Protein AF-A0A523MJM1-F1 (afdb_monomer_lite)

Foldseek 3Di:
DDDDDDDDPPPPPPPPDDPPVVVVVLLVVLVVCVVPDDDAQADPDLVPTPDDQWDWDDSDLFKIWIWGHCSQPVVGDIWIWGHDPQAIEIEADDDDLDCVSRVPVVVNVVSNVVSCVVVVDDDHYYDYDYDDPDDRDDD

Secondary structure (DSSP, 8-state):
-----------------SSHHHHHHHHHHHHHHHHH-------SSGGG--S-SEEEEE-SSSEEEEEE-TTT-TT--EEEEEE-SSEEEEE---S---TTTS-HHHHHHHHHHHHHHHH----PEEEEE--SS------

Structure (mmCIF, N/CA/C/O backbone):
data_AF-A0A523MJM1-F1
#
_entry.id   AF-A0A523MJM1-F1
#
loop_
_atom_site.group_PDB
_atom_site.id
_atom_site.type_symbol
_atom_site.label_atom_id
_atom_site.label_alt_id
_atom_site.label_comp_id
_atom_site.label_asym_id
_atom_site.label_entity_id
_atom_site.label_seq_id
_atom_site.pdbx_PDB_ins_code
_atom_site.Cartn_x
_atom_site.Cartn_y
_atom_site.Cartn_z
_atom_site.occupancy
_atom_site.B_iso_or_equiv
_atom_site.auth_seq_id
_atom_site.auth_comp_id
_atom_site.auth_asym_id
_atom_site.auth_atom_id
_atom_site.pdbx_PDB_model_num
ATOM 1 N N . MET A 1 1 ? -13.382 -10.315 82.215 1.00 45.91 1 MET A N 1
ATOM 2 C CA . MET A 1 1 ? -13.063 -11.009 80.950 1.00 45.91 1 MET A CA 1
ATOM 3 C C . MET A 1 1 ? -13.483 -10.103 79.805 1.00 45.91 1 MET A C 1
ATOM 5 O O . MET A 1 1 ? -14.656 -10.067 79.466 1.00 45.91 1 MET A O 1
ATOM 9 N N . ALA A 1 2 ? -12.557 -9.279 79.316 1.00 41.81 2 ALA A N 1
ATOM 10 C CA . ALA A 1 2 ? -12.794 -8.354 78.213 1.00 41.81 2 ALA A CA 1
ATOM 11 C C . ALA A 1 2 ? -12.455 -9.065 76.895 1.00 41.81 2 ALA A C 1
ATOM 13 O O . ALA A 1 2 ? -11.318 -9.493 76.712 1.00 41.81 2 ALA A O 1
ATOM 14 N N . GLY A 1 3 ? -13.445 -9.236 76.019 1.00 41.81 3 GLY A N 1
ATOM 15 C CA . GLY A 1 3 ? -13.263 -9.761 74.667 1.00 41.81 3 GLY A CA 1
ATOM 16 C C . GLY A 1 3 ? -13.288 -8.613 73.666 1.00 41.81 3 GLY A C 1
ATOM 17 O O . GLY A 1 3 ? -14.351 -8.068 73.386 1.00 41.81 3 GLY A O 1
ATOM 18 N N . LEU A 1 4 ? -12.115 -8.233 73.165 1.00 42.66 4 LEU A N 1
ATOM 19 C CA . LEU A 1 4 ? -11.927 -7.224 72.125 1.00 42.66 4 LEU A CA 1
ATOM 20 C C . LEU A 1 4 ? -11.880 -7.946 70.766 1.00 42.66 4 LEU A C 1
ATOM 22 O O . LEU A 1 4 ? -10.885 -8.598 70.457 1.00 42.66 4 LEU A O 1
ATOM 26 N N . LEU A 1 5 ? -12.954 -7.875 69.972 1.00 46.97 5 LEU A N 1
ATOM 27 C CA . LEU A 1 5 ? -12.945 -8.342 68.580 1.00 46.97 5 LEU A CA 1
ATOM 28 C C . LEU A 1 5 ? -12.352 -7.240 67.688 1.00 46.97 5 LEU A C 1
ATOM 30 O O . LEU A 1 5 ? -12.983 -6.209 67.467 1.00 46.97 5 LEU A O 1
ATOM 34 N N . LEU A 1 6 ? -11.147 -7.466 67.166 1.00 45.66 6 LEU A N 1
ATOM 35 C CA . LEU A 1 6 ? -10.546 -6.647 66.113 1.00 45.66 6 LEU A CA 1
ATOM 36 C C . LEU A 1 6 ? -10.963 -7.216 64.751 1.00 45.66 6 LEU A C 1
ATOM 38 O O . LEU A 1 6 ? -10.492 -8.277 64.349 1.00 45.66 6 LEU A O 1
ATOM 42 N N . ILE A 1 7 ? -11.847 -6.516 64.038 1.00 55.41 7 ILE A N 1
ATOM 43 C CA . ILE A 1 7 ? -12.164 -6.816 62.636 1.00 55.41 7 ILE A CA 1
ATOM 44 C C . ILE A 1 7 ? -11.150 -6.051 61.781 1.00 55.41 7 ILE A C 1
ATOM 46 O O . ILE A 1 7 ? -11.246 -4.835 61.627 1.00 55.41 7 ILE A O 1
ATOM 50 N N . SER A 1 8 ? -10.146 -6.747 61.248 1.00 50.03 8 SER A N 1
ATOM 51 C CA . SER A 1 8 ? -9.196 -6.173 60.295 1.00 50.03 8 SER A CA 1
ATOM 52 C C . SER A 1 8 ? -9.834 -6.103 58.906 1.00 50.03 8 SER A C 1
ATOM 54 O O . SER A 1 8 ? -9.780 -7.061 58.134 1.00 50.03 8 SER A O 1
ATOM 56 N N . THR A 1 9 ? -10.440 -4.970 58.563 1.00 59.31 9 THR A N 1
ATOM 57 C CA . THR A 1 9 ? -10.771 -4.647 57.171 1.00 59.31 9 THR A CA 1
ATOM 58 C C . THR A 1 9 ? -9.495 -4.243 56.439 1.00 59.31 9 THR A C 1
ATOM 60 O O . THR A 1 9 ? -9.094 -3.080 56.454 1.00 59.31 9 THR A O 1
ATOM 63 N N . SER A 1 10 ? -8.837 -5.209 55.801 1.00 55.97 10 SER A N 1
ATOM 64 C CA . SER A 1 10 ? -7.801 -4.931 54.808 1.00 55.97 10 SER A CA 1
ATOM 65 C C . SER A 1 10 ? -8.472 -4.389 53.549 1.00 55.97 10 SER A C 1
ATOM 67 O O . SER A 1 10 ? -9.030 -5.137 52.750 1.00 55.97 10 SER A O 1
ATOM 69 N N . CYS A 1 11 ? -8.445 -3.067 53.389 1.00 53.47 11 CYS A N 1
ATOM 70 C CA . CYS A 1 11 ? -8.796 -2.417 52.136 1.00 53.47 11 CYS A CA 1
ATOM 71 C C . CYS A 1 11 ? -7.672 -2.708 51.131 1.00 53.47 11 CYS A C 1
ATOM 73 O O . CYS A 1 11 ? -6.588 -2.131 51.214 1.00 53.47 11 CYS A O 1
ATOM 75 N N . ILE A 1 12 ? -7.898 -3.655 50.219 1.00 63.88 12 ILE A N 1
ATOM 76 C CA . ILE A 1 12 ? -7.013 -3.880 49.075 1.00 63.88 12 ILE A CA 1
ATOM 77 C C . ILE A 1 12 ? -7.331 -2.778 48.063 1.00 63.88 12 ILE A C 1
ATOM 79 O O . ILE A 1 12 ? -8.235 -2.910 47.242 1.00 63.88 12 ILE A O 1
ATOM 83 N N . CYS A 1 13 ? -6.598 -1.669 48.131 1.00 50.44 13 CYS A N 1
ATOM 84 C CA . CYS A 1 13 ? -6.487 -0.771 46.989 1.00 50.44 13 CYS A CA 1
ATOM 85 C C . CYS A 1 13 ? -5.655 -1.501 45.932 1.00 50.44 13 CYS A C 1
ATOM 87 O O . CYS A 1 13 ? -4.434 -1.586 46.054 1.00 50.44 13 CYS A O 1
ATOM 89 N N . ALA A 1 14 ? -6.305 -2.055 44.908 1.00 56.47 14 ALA A N 1
ATOM 90 C CA . ALA A 1 14 ? -5.606 -2.418 43.685 1.00 56.47 14 ALA A CA 1
ATOM 91 C C . ALA A 1 14 ? -4.956 -1.137 43.144 1.00 56.47 14 ALA A C 1
ATOM 93 O O . ALA A 1 14 ? -5.649 -0.186 42.781 1.00 56.47 14 ALA A O 1
ATOM 94 N N . ALA A 1 15 ? -3.626 -1.076 43.178 1.00 50.66 15 ALA A N 1
ATOM 95 C CA . ALA A 1 15 ? -2.885 0.033 42.614 1.00 50.66 15 ALA A CA 1
ATOM 96 C C . ALA A 1 15 ? -3.169 0.074 41.107 1.00 50.66 15 ALA A C 1
ATOM 98 O O . ALA A 1 15 ? -2.767 -0.820 40.368 1.00 50.66 15 ALA A O 1
ATOM 99 N N . ALA A 1 16 ? -3.885 1.103 40.658 1.00 54.28 16 ALA A N 1
ATOM 100 C CA . ALA A 1 16 ? -3.997 1.453 39.250 1.00 54.28 16 ALA A CA 1
ATOM 101 C C . ALA A 1 16 ? -2.674 2.093 38.796 1.00 54.28 16 ALA A C 1
ATOM 103 O O . ALA A 1 16 ? -2.575 3.297 38.590 1.00 54.28 16 ALA A O 1
ATOM 104 N N . VAL A 1 17 ? -1.633 1.279 38.704 1.00 51.81 17 VAL A N 1
ATOM 105 C CA . VAL A 1 17 ? -0.400 1.563 37.970 1.00 51.81 17 VAL A CA 1
ATOM 106 C C . VAL A 1 17 ? -0.283 0.451 36.923 1.00 51.81 17 VAL A C 1
ATOM 108 O O . VAL A 1 17 ? -0.693 -0.664 37.211 1.00 51.81 17 VAL A O 1
ATOM 111 N N . ASP A 1 18 ? 0.175 0.768 35.704 1.00 51.47 18 ASP A N 1
ATOM 112 C CA . ASP A 1 18 ? 0.584 -0.177 34.627 1.00 51.47 18 ASP A CA 1
ATOM 113 C C . ASP A 1 18 ? -0.181 -0.154 33.282 1.00 51.47 18 ASP A C 1
ATOM 115 O O . ASP A 1 18 ? 0.047 -1.015 32.431 1.00 51.47 18 ASP A O 1
ATOM 119 N N . ALA A 1 19 ? -0.994 0.862 32.973 1.00 54.38 19 ALA A N 1
ATOM 120 C CA . ALA A 1 19 ? -1.463 1.062 31.585 1.00 54.38 19 ALA A CA 1
ATOM 121 C C . ALA A 1 19 ? -0.538 1.989 30.762 1.00 54.38 19 ALA A C 1
ATOM 123 O O . ALA A 1 19 ? -0.238 1.721 29.595 1.00 54.38 19 ALA A O 1
ATOM 124 N N . GLU A 1 20 ? -0.040 3.066 31.373 1.00 53.75 20 GLU A N 1
ATOM 125 C CA . GLU A 1 20 ? 0.647 4.163 30.673 1.00 53.75 20 GLU A CA 1
ATOM 126 C C . GLU A 1 20 ? 2.122 3.853 30.341 1.00 53.75 20 GLU A C 1
ATOM 128 O O . GLU A 1 20 ? 2.616 4.172 29.253 1.00 53.75 20 GLU A O 1
ATOM 133 N N . ILE A 1 21 ? 2.806 3.112 31.222 1.00 56.44 21 ILE A N 1
ATOM 134 C CA . ILE A 1 21 ? 4.186 2.637 31.006 1.00 56.44 21 ILE A CA 1
ATOM 135 C C . ILE A 1 21 ? 4.237 1.659 29.814 1.00 56.44 21 ILE A C 1
ATOM 137 O O . ILE A 1 21 ? 5.158 1.705 28.997 1.00 56.44 21 ILE A O 1
ATOM 141 N N . SER A 1 22 ? 3.190 0.844 29.642 1.00 68.81 22 SER A N 1
ATOM 142 C CA . SER A 1 22 ? 3.079 -0.183 28.597 1.00 68.81 22 SER A CA 1
ATOM 143 C C . SER A 1 22 ? 2.899 0.394 27.182 1.00 68.81 22 SER A C 1
ATOM 145 O O . SER A 1 22 ? 3.448 -0.127 26.208 1.00 68.81 22 SER A O 1
ATOM 147 N N . ALA A 1 23 ? 2.141 1.487 27.039 1.00 72.88 23 ALA A N 1
ATOM 148 C CA . ALA A 1 23 ? 1.929 2.145 25.745 1.00 72.88 23 ALA A CA 1
ATOM 149 C C . ALA A 1 23 ? 3.184 2.886 25.254 1.00 72.88 23 ALA A C 1
ATOM 151 O O . ALA A 1 23 ? 3.499 2.867 24.059 1.00 72.88 23 ALA A O 1
ATOM 152 N N . THR A 1 24 ? 3.925 3.489 26.185 1.00 76.94 24 THR A N 1
ATOM 153 C CA . THR A 1 24 ? 5.164 4.212 25.885 1.00 76.94 24 THR A CA 1
ATOM 154 C C . THR A 1 24 ? 6.278 3.255 25.462 1.00 76.94 24 THR A C 1
ATOM 156 O O . THR A 1 24 ? 6.979 3.522 24.487 1.00 76.94 24 THR A O 1
ATOM 159 N N . ASP A 1 25 ? 6.418 2.111 26.135 1.00 81.00 25 ASP A N 1
ATOM 160 C CA . ASP A 1 25 ? 7.450 1.124 25.802 1.00 81.00 25 ASP A CA 1
ATOM 161 C C . ASP A 1 25 ? 7.195 0.438 24.450 1.00 81.00 25 ASP A C 1
ATOM 163 O O . ASP A 1 25 ? 8.093 0.350 23.610 1.00 81.00 25 ASP A O 1
ATOM 167 N N . ARG A 1 26 ? 5.931 0.088 24.153 1.00 80.94 26 ARG A N 1
ATOM 168 C CA . ARG A 1 26 ? 5.535 -0.382 22.812 1.00 80.94 26 ARG A CA 1
ATOM 169 C C . ARG A 1 26 ? 5.849 0.644 21.729 1.00 80.94 26 ARG A C 1
ATOM 171 O O . ARG A 1 26 ? 6.404 0.283 20.696 1.00 80.94 26 ARG A O 1
ATOM 178 N N . SER A 1 27 ? 5.529 1.915 21.965 1.00 82.94 27 SER A N 1
ATOM 179 C CA . SER A 1 27 ? 5.821 2.990 21.009 1.00 82.94 27 SER A CA 1
ATOM 180 C C . SER A 1 27 ? 7.323 3.136 20.751 1.00 82.94 27 SER A C 1
ATOM 182 O O . SER A 1 27 ? 7.728 3.281 19.599 1.00 82.94 27 SER A O 1
ATOM 184 N N . ARG A 1 28 ? 8.171 3.022 21.786 1.00 86.25 28 ARG A N 1
ATOM 185 C CA . ARG A 1 28 ? 9.635 3.009 21.611 1.00 86.25 28 ARG A CA 1
ATOM 186 C C . ARG A 1 28 ? 10.114 1.793 20.825 1.00 86.25 28 ARG A C 1
ATOM 188 O O . ARG A 1 28 ? 10.973 1.943 19.960 1.00 86.25 28 ARG A O 1
ATOM 195 N N . ALA A 1 29 ? 9.555 0.613 21.084 1.00 87.31 29 ALA A N 1
ATOM 196 C CA . ALA A 1 29 ? 9.891 -0.598 20.341 1.00 87.31 29 ALA A CA 1
ATOM 197 C C . ALA A 1 29 ? 9.512 -0.479 18.853 1.00 87.31 29 ALA A C 1
ATOM 199 O O . ALA A 1 29 ? 10.332 -0.781 17.986 1.00 87.31 29 ALA A O 1
ATOM 200 N N . PHE A 1 30 ? 8.314 0.027 18.536 1.00 90.69 30 PHE A N 1
ATOM 201 C CA . PHE A 1 30 ? 7.897 0.280 17.151 1.00 90.69 30 PHE A CA 1
ATOM 202 C C . PHE A 1 30 ? 8.777 1.326 16.460 1.00 90.69 30 PHE A C 1
ATOM 204 O O . PHE A 1 30 ? 9.222 1.098 15.335 1.00 90.69 30 PHE A O 1
ATOM 211 N N . ALA A 1 31 ? 9.099 2.428 17.143 1.00 90.25 31 ALA A N 1
ATOM 212 C CA . ALA A 1 31 ? 10.015 3.437 16.620 1.00 90.25 31 ALA A CA 1
ATOM 213 C C . ALA A 1 31 ? 11.408 2.847 16.341 1.00 90.25 31 ALA A C 1
ATOM 215 O O . ALA A 1 31 ? 11.959 3.059 15.264 1.00 90.25 31 ALA A O 1
ATOM 216 N N . SER A 1 32 ? 11.952 2.048 17.263 1.00 92.19 32 SER A N 1
ATOM 217 C CA . SER A 1 32 ? 13.235 1.356 17.081 1.00 92.19 32 SER A CA 1
ATOM 218 C C . SER A 1 32 ? 13.228 0.445 15.848 1.00 92.19 32 SER A C 1
ATOM 220 O O . SER A 1 32 ? 14.133 0.525 15.016 1.00 92.19 32 SER A O 1
ATOM 222 N N . ASN A 1 33 ? 12.168 -0.350 15.665 1.00 94.06 33 ASN A N 1
ATOM 223 C CA . ASN A 1 33 ? 12.010 -1.202 14.482 1.00 94.06 33 ASN A CA 1
ATOM 224 C C . ASN A 1 33 ? 11.978 -0.388 13.182 1.00 94.06 33 ASN A C 1
ATOM 226 O O . ASN A 1 33 ? 12.584 -0.792 12.189 1.00 94.06 33 ASN A O 1
ATOM 230 N N . LEU A 1 34 ? 11.304 0.766 13.183 1.00 94.31 34 LEU A N 1
ATOM 231 C CA . LEU A 1 34 ? 11.284 1.663 12.030 1.00 94.31 34 LEU A CA 1
ATOM 232 C C . LEU A 1 34 ? 12.679 2.231 11.727 1.00 94.31 34 LEU A C 1
ATOM 234 O O . LEU A 1 34 ? 13.087 2.231 10.569 1.00 94.31 34 LEU A O 1
ATOM 238 N N . TYR A 1 35 ? 13.438 2.655 12.742 1.00 93.94 35 TYR A N 1
ATOM 239 C CA . TYR A 1 35 ? 14.809 3.156 12.557 1.00 93.94 35 TYR A CA 1
ATOM 240 C C . TYR A 1 35 ? 15.772 2.093 12.022 1.00 93.94 35 TYR A C 1
ATOM 242 O O . TYR A 1 35 ? 16.694 2.411 11.274 1.00 93.94 35 TYR A O 1
ATOM 250 N N . GLN A 1 36 ? 15.568 0.829 12.389 1.00 95.12 36 GLN A N 1
ATOM 251 C CA . GLN A 1 36 ? 16.391 -0.288 11.923 1.00 95.12 36 GLN A CA 1
ATOM 252 C C . GLN A 1 36 ? 15.964 -0.821 10.548 1.00 95.12 36 GLN A C 1
ATOM 254 O O . GLN A 1 36 ? 16.700 -1.602 9.933 1.00 95.12 36 GLN A O 1
ATOM 259 N N . LYS A 1 37 ? 14.791 -0.418 10.042 1.00 95.69 37 LYS A N 1
ATOM 260 C CA . LYS A 1 37 ? 14.270 -0.895 8.762 1.00 95.69 37 LYS A CA 1
ATOM 261 C C . LYS A 1 37 ? 15.173 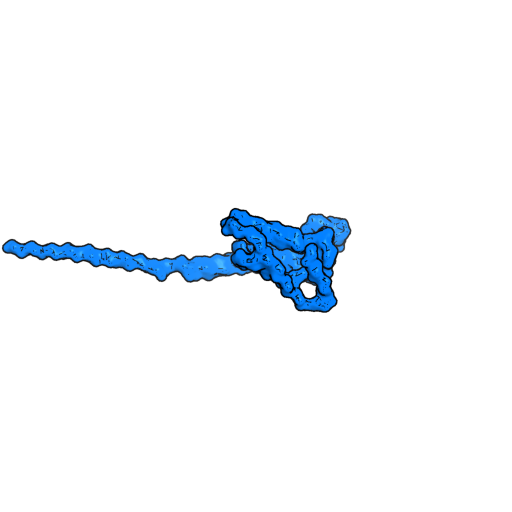-0.444 7.613 1.00 95.69 37 LYS A C 1
ATOM 263 O O . LYS A 1 37 ? 15.246 0.731 7.265 1.00 95.69 37 LYS A O 1
ATOM 268 N N . LYS A 1 38 ? 15.800 -1.419 6.954 1.00 95.56 38 LYS A N 1
ATOM 269 C CA . LYS A 1 38 ? 16.477 -1.222 5.667 1.00 95.56 38 LYS A CA 1
ATOM 270 C C . LYS A 1 38 ? 15.450 -1.309 4.546 1.00 95.56 38 LYS A C 1
ATOM 272 O O . LYS A 1 38 ? 14.842 -2.363 4.365 1.00 95.56 38 LYS A O 1
ATOM 277 N N . TRP A 1 39 ? 15.231 -0.206 3.843 1.00 94.88 39 TRP A N 1
ATOM 278 C CA . TRP A 1 39 ? 14.310 -0.136 2.709 1.00 94.88 39 TRP A CA 1
ATOM 279 C C . TRP A 1 39 ? 14.964 -0.675 1.437 1.00 94.88 39 TRP A C 1
ATOM 281 O O . TRP A 1 39 ? 16.177 -0.567 1.257 1.00 94.88 39 TRP A O 1
ATOM 291 N N . ILE A 1 40 ? 14.162 -1.223 0.530 1.00 93.12 40 ILE A N 1
ATOM 292 C CA . ILE A 1 40 ? 14.629 -1.729 -0.761 1.00 93.12 40 ILE A CA 1
ATOM 293 C C . ILE A 1 40 ? 15.116 -0.557 -1.616 1.00 93.12 40 ILE A C 1
ATOM 295 O O . ILE A 1 40 ? 14.349 0.313 -2.029 1.00 93.12 40 ILE A O 1
ATOM 299 N N . HIS A 1 41 ? 16.410 -0.509 -1.914 1.00 88.81 41 HIS A N 1
ATOM 300 C CA . HIS A 1 41 ? 17.002 0.582 -2.696 1.00 88.81 41 HIS A CA 1
ATOM 301 C C . HIS A 1 41 ? 16.888 0.390 -4.220 1.00 88.81 41 HIS A C 1
ATOM 303 O O . HIS A 1 41 ? 17.435 1.195 -4.973 1.00 88.81 41 HIS A O 1
ATOM 309 N N . GLY A 1 42 ? 16.134 -0.618 -4.667 1.00 88.81 42 GLY A N 1
ATOM 310 C CA . GLY A 1 42 ? 16.034 -1.023 -6.067 1.00 88.81 42 GLY A CA 1
ATOM 311 C C . GLY A 1 42 ? 17.268 -1.805 -6.517 1.00 88.81 42 GLY A C 1
ATOM 312 O O . GLY A 1 42 ? 18.035 -2.319 -5.702 1.00 88.81 42 GLY A O 1
ATOM 313 N N . SER A 1 43 ? 17.473 -1.890 -7.827 1.00 91.44 43 SER A N 1
ATOM 314 C CA . SER A 1 43 ? 18.617 -2.578 -8.433 1.00 91.44 43 SER A CA 1
ATOM 315 C C . SER A 1 43 ? 19.378 -1.667 -9.385 1.00 91.44 43 SER A C 1
ATOM 317 O O . SER A 1 43 ? 18.836 -0.685 -9.883 1.00 91.44 43 SER A O 1
ATOM 319 N N . ALA A 1 44 ? 20.641 -2.013 -9.649 1.00 91.62 44 ALA A N 1
ATOM 320 C CA . ALA A 1 44 ? 21.455 -1.314 -10.640 1.00 91.62 44 ALA A CA 1
ATOM 321 C C . ALA A 1 44 ? 20.847 -1.418 -12.050 1.00 91.62 44 ALA A C 1
ATOM 323 O O . ALA A 1 44 ? 20.828 -0.433 -12.782 1.00 91.62 44 ALA A O 1
ATOM 324 N N . ASP A 1 45 ? 20.307 -2.591 -12.396 1.00 93.38 45 ASP A N 1
ATOM 325 C CA . ASP A 1 45 ? 19.477 -2.781 -13.583 1.00 93.38 45 ASP A CA 1
ATOM 326 C C . ASP A 1 45 ? 18.032 -3.067 -13.166 1.00 93.38 45 ASP A C 1
ATOM 328 O O . ASP A 1 45 ? 17.704 -4.143 -12.661 1.00 93.38 45 ASP A O 1
ATOM 332 N N . CYS A 1 46 ? 17.158 -2.089 -13.386 1.00 92.69 46 CYS A N 1
ATOM 333 C CA . CYS A 1 46 ? 15.749 -2.206 -13.042 1.00 92.69 46 CYS A CA 1
ATOM 334 C C . CYS A 1 46 ? 14.969 -3.181 -13.926 1.00 92.69 46 CYS A C 1
ATOM 336 O O . CYS A 1 46 ? 13.914 -3.645 -13.506 1.00 92.69 46 CYS A O 1
ATOM 338 N N . LYS A 1 47 ? 15.484 -3.556 -15.103 1.00 91.81 47 LYS A N 1
ATOM 339 C CA . LYS A 1 47 ? 14.855 -4.590 -15.942 1.00 91.81 47 LYS A CA 1
ATOM 340 C C . LYS A 1 47 ? 14.993 -5.985 -15.340 1.00 91.81 47 LYS A C 1
ATOM 342 O O . LYS A 1 47 ? 14.208 -6.867 -15.665 1.00 91.81 47 LYS A O 1
ATOM 347 N N . LEU A 1 48 ? 15.995 -6.172 -14.483 1.00 93.25 48 LEU A N 1
ATOM 348 C CA . LEU A 1 48 ? 16.277 -7.426 -13.788 1.00 93.25 48 LEU A CA 1
ATOM 349 C C . LEU A 1 48 ? 15.802 -7.399 -12.327 1.00 93.25 48 LEU A C 1
ATOM 351 O O . LEU A 1 48 ? 16.035 -8.356 -11.590 1.00 93.25 48 LEU A O 1
ATOM 355 N N . ASN A 1 49 ? 15.157 -6.312 -11.888 1.00 93.19 49 ASN A N 1
ATOM 356 C CA . ASN A 1 49 ? 14.667 -6.192 -10.523 1.00 93.19 49 ASN A CA 1
ATOM 357 C C . ASN A 1 49 ? 13.453 -7.109 -10.308 1.00 93.19 49 ASN A C 1
ATOM 359 O O . ASN A 1 49 ? 12.453 -7.004 -11.012 1.00 93.19 49 ASN A O 1
ATOM 363 N N . ALA A 1 50 ? 13.551 -7.987 -9.311 1.00 92.62 50 ALA A N 1
ATOM 364 C CA . ALA A 1 50 ? 12.474 -8.888 -8.898 1.00 92.62 50 ALA A CA 1
ATOM 365 C C . ALA A 1 50 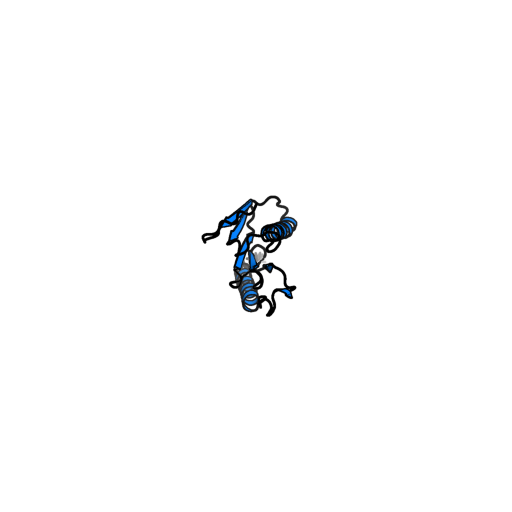? 11.835 -8.472 -7.559 1.00 92.62 50 ALA A C 1
ATOM 367 O O . ALA A 1 50 ? 11.026 -9.215 -7.002 1.00 92.62 50 ALA A O 1
ATOM 368 N N . ASP A 1 51 ? 12.211 -7.305 -7.025 1.00 95.00 51 ASP A N 1
ATOM 369 C CA . ASP A 1 51 ? 11.635 -6.786 -5.789 1.00 95.00 51 ASP A CA 1
ATOM 370 C C . ASP A 1 51 ? 10.169 -6.382 -6.009 1.00 95.00 51 ASP A C 1
ATOM 372 O O . ASP A 1 51 ? 9.781 -5.976 -7.110 1.00 95.00 51 ASP A O 1
ATOM 376 N N . PRO A 1 52 ? 9.326 -6.440 -4.966 1.00 95.88 52 PRO A N 1
ATOM 377 C CA . PRO A 1 52 ? 7.936 -6.030 -5.090 1.00 95.88 52 PRO A CA 1
ATOM 378 C C . PRO A 1 52 ? 7.819 -4.555 -5.490 1.00 95.88 52 PRO A C 1
ATOM 380 O O . PRO A 1 52 ? 8.613 -3.714 -5.075 1.00 95.88 52 PRO A O 1
ATOM 383 N N . ALA A 1 53 ? 6.769 -4.225 -6.243 1.00 95.44 53 ALA A N 1
ATOM 384 C CA . ALA A 1 53 ? 6.426 -2.847 -6.604 1.00 95.44 53 ALA A CA 1
ATOM 385 C C . ALA A 1 53 ? 6.172 -1.944 -5.381 1.00 95.44 53 ALA A C 1
ATOM 387 O O . ALA A 1 53 ? 6.455 -0.744 -5.408 1.00 95.44 53 ALA A O 1
ATOM 388 N N . ILE A 1 54 ? 5.623 -2.535 -4.314 1.00 97.50 54 ILE A N 1
ATOM 389 C CA . ILE A 1 54 ? 5.290 -1.875 -3.053 1.00 97.50 54 ILE A CA 1
ATOM 390 C C . ILE A 1 54 ? 5.937 -2.663 -1.921 1.00 97.50 54 ILE A C 1
ATOM 392 O O . ILE A 1 54 ? 5.587 -3.818 -1.676 1.00 97.50 54 ILE A O 1
ATOM 396 N N . GLU A 1 55 ? 6.843 -2.022 -1.198 1.00 97.25 55 GLU A N 1
ATOM 397 C CA . GLU A 1 55 ? 7.358 -2.539 0.060 1.00 97.25 55 GLU A CA 1
ATOM 398 C C . GLU A 1 55 ? 6.409 -2.133 1.194 1.00 97.25 55 GLU A C 1
ATOM 400 O O . GLU A 1 55 ? 6.150 -0.947 1.397 1.00 97.25 55 GLU A O 1
ATOM 405 N N . VAL A 1 56 ? 5.872 -3.116 1.921 1.00 97.62 56 VAL A N 1
ATOM 406 C CA . VAL A 1 56 ? 4.919 -2.895 3.018 1.00 97.62 56 VAL A CA 1
ATOM 407 C C . VAL A 1 56 ? 5.632 -3.029 4.358 1.00 97.62 56 VAL A C 1
ATOM 409 O O . VAL A 1 56 ? 6.174 -4.087 4.675 1.00 97.62 56 VAL A O 1
ATOM 412 N N . PHE A 1 57 ? 5.574 -1.987 5.181 1.00 97.31 57 PHE A N 1
ATOM 413 C CA . PHE A 1 57 ? 6.012 -2.016 6.570 1.00 97.31 57 PHE A CA 1
ATOM 414 C C . PHE A 1 57 ? 4.832 -1.733 7.500 1.00 97.31 57 PHE A C 1
ATOM 416 O O . PHE A 1 57 ? 4.194 -0.683 7.431 1.00 97.31 57 PHE A O 1
ATOM 423 N N . ARG A 1 58 ? 4.538 -2.672 8.396 1.00 95.62 58 ARG A N 1
ATOM 424 C CA . ARG A 1 58 ? 3.519 -2.499 9.433 1.00 95.62 58 ARG A CA 1
ATOM 425 C C . ARG A 1 58 ? 4.153 -1.810 10.642 1.00 95.62 58 ARG A C 1
ATOM 427 O O . ARG A 1 58 ? 4.973 -2.420 11.320 1.00 95.62 58 ARG A O 1
ATOM 434 N N . TYR A 1 59 ? 3.771 -0.559 10.901 1.00 95.25 59 TYR A N 1
ATOM 435 C CA . TYR A 1 59 ? 4.277 0.203 12.046 1.00 95.25 59 TYR A CA 1
ATOM 436 C C . TYR A 1 59 ? 3.601 -0.241 13.346 1.00 95.25 59 TYR A C 1
ATOM 438 O O . TYR A 1 59 ? 4.285 -0.526 14.321 1.00 95.25 59 TYR A O 1
ATOM 446 N N . ASP A 1 60 ? 2.271 -0.368 13.344 1.00 91.62 60 ASP A N 1
ATOM 447 C CA . ASP A 1 60 ? 1.497 -0.873 14.483 1.00 91.62 60 ASP A CA 1
ATOM 448 C C . ASP A 1 60 ? 0.291 -1.724 14.018 1.00 91.62 60 ASP A C 1
ATOM 450 O O . ASP A 1 60 ? 0.308 -2.324 12.945 1.00 91.62 60 ASP A O 1
ATOM 454 N N . ARG A 1 61 ? -0.755 -1.882 14.839 1.00 90.94 61 ARG A N 1
ATOM 455 C CA . ARG A 1 61 ? -1.951 -2.671 14.485 1.00 90.94 61 ARG A CA 1
ATOM 456 C C . ARG A 1 61 ? -2.836 -2.011 13.415 1.00 90.94 61 ARG A C 1
ATOM 458 O O . ARG A 1 61 ? -3.573 -2.719 12.741 1.00 90.94 61 ARG A O 1
ATOM 465 N N . SER A 1 62 ? -2.789 -0.697 13.266 1.00 93.31 62 SER A N 1
ATOM 466 C CA . SER A 1 62 ? -3.632 0.113 12.377 1.00 93.31 62 SER A CA 1
ATOM 467 C C . SER A 1 62 ? -2.843 1.015 11.427 1.00 93.31 62 SER A C 1
ATOM 469 O O . SER A 1 62 ? -3.442 1.578 10.518 1.00 93.31 62 SER A O 1
ATOM 471 N N . SER A 1 63 ? -1.532 1.146 11.597 1.00 95.44 63 SER A N 1
ATOM 472 C CA . SER A 1 63 ? -0.694 2.076 10.839 1.00 95.44 63 SER A CA 1
ATOM 473 C C . SER A 1 63 ? 0.315 1.321 9.980 1.00 95.44 63 SER A C 1
ATOM 475 O O . SER A 1 63 ? 1.090 0.496 10.478 1.00 95.44 63 SER A O 1
ATOM 477 N N . TYR A 1 64 ? 0.335 1.634 8.688 1.00 97.88 64 TYR A N 1
ATOM 478 C CA . TYR A 1 64 ? 1.234 1.035 7.706 1.00 97.88 64 TYR A CA 1
ATOM 479 C C . TYR A 1 64 ? 1.975 2.120 6.930 1.00 97.88 64 TYR A C 1
ATOM 481 O O . TYR A 1 64 ? 1.418 3.169 6.601 1.00 97.88 64 TYR A O 1
ATOM 489 N N . ILE A 1 65 ? 3.229 1.824 6.612 1.00 97.94 65 ILE A N 1
ATOM 490 C CA . ILE A 1 65 ? 4.097 2.623 5.759 1.00 97.94 65 ILE A CA 1
ATOM 491 C C . ILE A 1 65 ? 4.376 1.784 4.518 1.00 97.94 65 ILE A C 1
ATOM 493 O O . ILE A 1 65 ? 4.935 0.691 4.598 1.00 97.94 65 ILE A O 1
ATOM 497 N N . LEU A 1 66 ? 3.960 2.288 3.371 1.00 97.88 66 LEU A N 1
ATOM 498 C CA . LEU A 1 66 ? 4.218 1.702 2.069 1.00 97.88 66 LEU A CA 1
ATOM 499 C C . LEU A 1 66 ? 5.316 2.517 1.402 1.00 97.88 66 LEU A C 1
ATOM 501 O O . LEU A 1 66 ? 5.313 3.745 1.480 1.00 97.88 66 LEU A O 1
ATOM 505 N N . ARG A 1 67 ? 6.234 1.853 0.714 1.00 97.00 67 ARG A N 1
ATOM 506 C CA . ARG A 1 67 ? 7.249 2.528 -0.086 1.00 97.00 67 ARG A CA 1
ATOM 507 C C . ARG A 1 67 ? 7.222 1.996 -1.502 1.00 97.00 67 ARG A C 1
ATOM 509 O O . ARG A 1 67 ? 7.258 0.784 -1.717 1.00 97.00 67 ARG A O 1
ATOM 516 N N . GLN A 1 68 ? 7.156 2.904 -2.465 1.00 95.69 68 GLN A N 1
ATOM 517 C CA . GLN A 1 68 ? 7.248 2.535 -3.868 1.00 95.69 68 GLN A CA 1
ATOM 518 C C . GLN A 1 68 ? 8.669 2.067 -4.198 1.00 95.69 68 GLN A C 1
ATOM 520 O O . GLN A 1 68 ? 9.654 2.652 -3.747 1.00 95.69 68 GLN A O 1
ATOM 525 N N . ASN A 1 69 ? 8.788 1.007 -4.993 1.00 95.44 69 ASN A N 1
ATOM 526 C CA . ASN A 1 69 ? 10.082 0.519 -5.453 1.00 95.44 69 ASN A CA 1
ATOM 527 C C . ASN A 1 69 ? 10.811 1.599 -6.276 1.00 95.44 69 ASN A C 1
ATOM 529 O O . ASN A 1 69 ? 10.228 2.200 -7.182 1.00 95.44 69 ASN A O 1
ATOM 533 N N . LYS A 1 70 ? 12.107 1.812 -5.999 1.00 94.25 70 LYS A N 1
ATOM 534 C CA . LYS A 1 70 ? 12.954 2.782 -6.721 1.00 94.25 70 LYS A CA 1
ATOM 535 C C . LYS A 1 70 ? 13.068 2.501 -8.219 1.00 94.25 70 LYS A C 1
ATOM 537 O O . LYS A 1 70 ? 13.333 3.425 -8.983 1.00 94.25 70 LYS A O 1
ATOM 542 N N . CYS A 1 71 ? 12.842 1.261 -8.644 1.00 93.75 71 CYS A N 1
ATOM 543 C CA . CYS A 1 71 ? 12.808 0.904 -10.057 1.00 93.75 71 CYS A CA 1
ATOM 544 C C . CYS A 1 71 ? 11.532 1.342 -10.787 1.00 93.75 71 CYS A C 1
ATOM 546 O O . CYS A 1 71 ? 11.544 1.412 -12.011 1.00 93.75 71 CYS A O 1
ATOM 548 N N . LEU A 1 72 ? 10.466 1.692 -10.058 1.00 91.94 72 LEU A N 1
ATOM 549 C CA . LEU A 1 72 ? 9.249 2.285 -10.625 1.00 91.94 72 LEU A CA 1
ATOM 550 C C . LEU A 1 72 ? 9.274 3.819 -10.600 1.00 91.94 72 LEU A C 1
ATOM 552 O O . LEU A 1 72 ? 8.562 4.461 -11.366 1.00 91.94 72 LEU A O 1
ATOM 556 N N . GLY A 1 73 ? 10.086 4.414 -9.727 1.00 87.75 73 GLY A N 1
ATOM 557 C CA . GLY A 1 73 ? 10.269 5.858 -9.643 1.00 87.75 73 GLY A CA 1
ATOM 558 C C . GLY A 1 73 ? 11.494 6.209 -8.808 1.00 87.75 73 GLY A C 1
ATOM 559 O O . GLY A 1 73 ? 11.651 5.709 -7.697 1.00 87.75 73 GLY A O 1
ATOM 560 N N . PHE A 1 74 ? 12.350 7.094 -9.326 1.00 87.75 74 PHE A N 1
ATOM 561 C CA . PHE A 1 74 ? 13.640 7.431 -8.709 1.00 87.75 74 PHE A CA 1
ATOM 562 C C . PHE A 1 74 ? 13.516 7.929 -7.258 1.00 87.75 74 PHE A C 1
ATOM 564 O O . PHE A 1 74 ? 14.322 7.552 -6.403 1.00 87.75 74 PHE A O 1
ATOM 571 N N . GLU A 1 75 ? 12.494 8.745 -6.985 1.00 89.44 75 GLU A N 1
ATOM 572 C CA . GLU A 1 75 ? 12.212 9.307 -5.660 1.00 89.44 75 GLU A CA 1
ATOM 573 C C . GLU A 1 75 ? 11.781 8.231 -4.647 1.00 89.44 75 GLU A C 1
ATOM 575 O O . GLU A 1 75 ? 12.157 8.308 -3.478 1.00 89.44 75 GLU A O 1
ATOM 580 N N . ALA A 1 76 ? 11.076 7.184 -5.105 1.00 92.62 76 ALA A N 1
ATOM 581 C CA . ALA A 1 76 ? 10.455 6.148 -4.271 1.00 92.62 76 ALA A CA 1
ATOM 582 C C . ALA A 1 76 ? 9.625 6.729 -3.111 1.00 92.62 76 ALA A C 1
ATOM 584 O O . ALA A 1 76 ? 10.016 6.589 -1.943 1.00 92.62 76 ALA A O 1
ATOM 585 N N . PRO A 1 77 ? 8.487 7.375 -3.431 1.00 94.00 77 PRO A N 1
ATOM 586 C CA . PRO A 1 77 ? 7.641 8.020 -2.438 1.00 94.00 77 PRO A CA 1
ATOM 587 C C . PRO A 1 77 ? 7.141 7.038 -1.377 1.00 94.00 77 PRO A C 1
ATOM 589 O O . PRO A 1 77 ? 6.950 5.838 -1.623 1.00 94.00 77 PRO A O 1
ATOM 592 N N . PHE A 1 78 ? 6.917 7.587 -0.187 1.00 95.50 78 PHE A N 1
ATOM 593 C CA . PHE A 1 78 ? 6.260 6.905 0.917 1.00 95.50 78 PHE A CA 1
ATOM 594 C C . PHE A 1 78 ? 4.765 7.215 0.904 1.00 95.50 78 PHE A C 1
ATOM 596 O O . PHE A 1 78 ? 4.364 8.359 0.718 1.00 95.50 78 PHE A O 1
ATOM 603 N N . ILE A 1 79 ? 3.954 6.189 1.138 1.00 96.62 79 ILE A N 1
ATOM 604 C CA . ILE A 1 79 ? 2.500 6.272 1.239 1.00 96.62 79 ILE A CA 1
ATOM 605 C C . ILE A 1 79 ? 2.118 5.750 2.620 1.00 96.62 79 ILE A C 1
ATOM 607 O O . ILE A 1 79 ? 2.545 4.665 3.020 1.00 96.62 79 ILE A O 1
ATOM 611 N N . PHE A 1 80 ? 1.304 6.498 3.357 1.00 97.50 80 PHE A N 1
ATOM 612 C CA . PHE A 1 80 ? 0.866 6.091 4.693 1.00 97.50 80 PHE A CA 1
ATOM 613 C C . PHE A 1 80 ? -0.578 5.617 4.653 1.00 97.50 80 PHE A C 1
ATOM 615 O O . PHE A 1 80 ? -1.435 6.266 4.058 1.00 97.50 80 PHE A O 1
ATOM 622 N N . VAL A 1 81 ? -0.856 4.494 5.312 1.00 97.88 81 VAL A N 1
ATOM 623 C CA . VAL A 1 81 ? -2.206 3.931 5.412 1.00 97.88 81 VAL A CA 1
ATOM 624 C C . VAL A 1 81 ? -2.576 3.802 6.879 1.00 97.88 81 VAL A C 1
ATOM 626 O O . VAL A 1 81 ? -1.954 3.037 7.618 1.00 97.88 81 VAL A O 1
ATOM 629 N N . LEU A 1 82 ? -3.602 4.543 7.290 1.00 97.00 82 LEU A N 1
ATOM 630 C CA . LEU A 1 82 ? -4.134 4.541 8.648 1.00 97.00 82 LEU A CA 1
ATOM 631 C C . LEU A 1 82 ? -5.522 3.901 8.639 1.00 97.00 82 LEU A C 1
ATOM 633 O O . LEU A 1 82 ? -6.473 4.424 8.055 1.00 97.00 82 LEU A O 1
ATOM 637 N N . LEU A 1 83 ? -5.634 2.743 9.278 1.00 95.19 83 LEU A N 1
ATOM 638 C CA . LEU A 1 83 ? -6.864 1.976 9.397 1.00 95.19 83 LEU A CA 1
ATOM 639 C C . LEU A 1 83 ? -7.627 2.419 10.648 1.00 95.19 83 LEU A C 1
ATOM 641 O O . LEU A 1 83 ? -7.394 1.905 11.742 1.00 95.19 83 LEU A 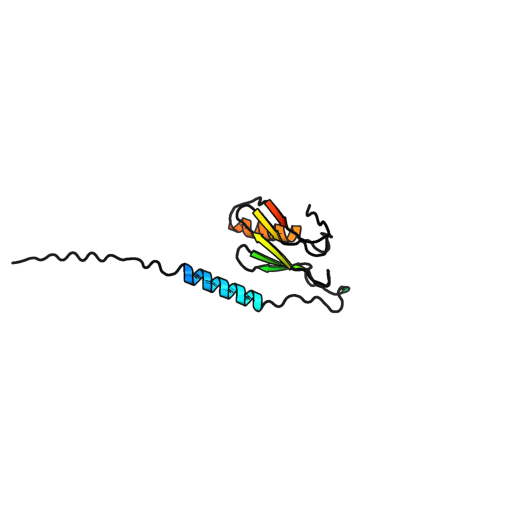O 1
ATOM 645 N N . GLY A 1 84 ? -8.567 3.345 10.480 1.00 91.69 84 GLY A N 1
ATOM 646 C CA . GLY A 1 84 ? -9.542 3.681 11.511 1.00 91.69 84 GLY A CA 1
ATOM 647 C C . GLY A 1 84 ? -10.607 2.596 11.674 1.00 91.69 84 GLY A C 1
ATOM 648 O O . GLY A 1 84 ? -10.623 1.572 10.978 1.00 91.69 84 GLY A O 1
ATOM 649 N N . GLU A 1 85 ? -11.529 2.812 12.607 1.00 88.38 85 GLU A N 1
ATOM 650 C CA . GLU A 1 85 ? -12.624 1.870 12.845 1.00 88.38 85 GLU A CA 1
ATOM 651 C C . GLU A 1 85 ? -13.636 1.833 11.698 1.00 88.38 85 GLU A C 1
ATOM 653 O O . GLU A 1 85 ? -14.064 0.754 11.293 1.00 88.38 85 GLU A O 1
ATOM 658 N N . GLU A 1 86 ? -13.980 3.004 11.167 1.00 88.31 86 GLU A N 1
ATOM 659 C CA . GLU A 1 86 ? -14.992 3.174 10.117 1.00 88.31 86 GLU A CA 1
ATOM 660 C C . GLU A 1 86 ? -14.375 3.518 8.760 1.00 88.31 86 GLU A C 1
ATOM 662 O O . GLU A 1 86 ? -14.889 3.124 7.714 1.00 88.31 86 GLU A O 1
ATOM 667 N N . LYS A 1 87 ? -13.255 4.248 8.778 1.00 92.56 87 LYS A N 1
ATOM 668 C CA . LYS A 1 87 ? -12.608 4.792 7.585 1.00 92.56 87 LYS A CA 1
ATOM 669 C C . LYS A 1 87 ? -11.135 4.438 7.533 1.00 92.56 87 LYS A C 1
ATOM 671 O O . LYS A 1 87 ? -10.502 4.164 8.550 1.00 92.56 87 LYS A O 1
ATOM 676 N N . VAL A 1 88 ? -10.594 4.478 6.329 1.00 96.12 88 VAL A N 1
ATOM 677 C CA . VAL A 1 88 ? -9.186 4.253 6.028 1.00 96.12 88 VAL A CA 1
ATOM 678 C C . VAL A 1 88 ? -8.646 5.515 5.391 1.00 96.12 88 VAL A C 1
ATOM 680 O O . VAL A 1 88 ? -9.166 5.947 4.368 1.00 96.12 88 VAL A O 1
ATOM 683 N N . LEU A 1 89 ? -7.620 6.104 5.992 1.00 96.88 89 LEU A N 1
ATOM 684 C CA . LEU A 1 89 ? -6.938 7.263 5.435 1.00 96.88 89 LEU A CA 1
ATOM 685 C C . LEU A 1 89 ? -5.689 6.800 4.690 1.00 96.88 89 LEU A C 1
ATOM 687 O O . LEU A 1 89 ? -4.829 6.141 5.272 1.00 96.88 89 LEU A O 1
ATOM 691 N N . VAL A 1 90 ? -5.592 7.158 3.416 1.00 97.25 90 VAL A N 1
ATOM 692 C CA . VAL A 1 90 ? -4.405 6.962 2.585 1.00 97.25 90 VAL A CA 1
ATOM 693 C C . VAL A 1 90 ? -3.798 8.333 2.314 1.00 97.25 90 VAL A C 1
ATOM 695 O O . VAL A 1 90 ? -4.442 9.191 1.708 1.00 97.25 90 VAL A O 1
ATOM 698 N N . LEU A 1 91 ? -2.581 8.545 2.806 1.00 95.94 91 LEU A N 1
ATOM 699 C CA . LEU A 1 91 ? -1.794 9.743 2.549 1.00 95.94 91 LEU A CA 1
ATOM 700 C C . LEU A 1 91 ? -0.828 9.445 1.410 1.00 95.94 91 LEU A C 1
ATOM 702 O O . LEU A 1 91 ? 0.020 8.564 1.552 1.00 95.94 91 LEU A O 1
ATOM 706 N N . ASP A 1 92 ? -0.948 10.221 0.339 1.00 92.81 92 ASP A N 1
ATOM 707 C CA . ASP A 1 92 ? -0.251 10.055 -0.933 1.00 92.81 92 ASP A CA 1
ATOM 708 C C . ASP A 1 92 ? -0.768 8.868 -1.782 1.00 92.81 92 ASP A C 1
ATOM 710 O O . ASP A 1 92 ? -1.521 8.008 -1.329 1.00 92.81 92 ASP A O 1
ATOM 714 N N . THR A 1 93 ? -0.408 8.843 -3.060 1.00 91.94 93 THR A N 1
ATOM 715 C CA . THR A 1 93 ? -0.708 7.775 -4.023 1.00 91.94 93 THR A CA 1
ATOM 716 C C . THR A 1 93 ? 0.541 7.261 -4.731 1.00 91.94 93 THR A C 1
ATOM 718 O O . THR A 1 93 ? 0.433 6.352 -5.551 1.00 91.94 93 THR A O 1
ATOM 721 N N . GLY A 1 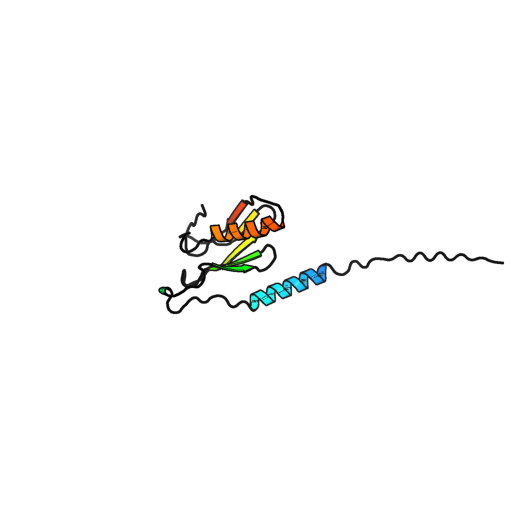94 ? 1.715 7.807 -4.412 1.00 91.06 94 GLY A N 1
ATOM 722 C CA . GLY A 1 94 ? 2.954 7.507 -5.116 1.00 91.06 94 GLY A CA 1
ATOM 723 C C . GLY A 1 94 ? 3.029 8.188 -6.484 1.00 91.06 94 GLY A C 1
ATOM 724 O O . GLY A 1 94 ? 2.192 9.019 -6.834 1.00 91.06 94 GLY A O 1
ATOM 725 N N . ALA A 1 95 ? 4.054 7.832 -7.257 1.00 89.62 95 ALA A N 1
ATOM 726 C CA . ALA A 1 95 ? 4.372 8.475 -8.533 1.00 89.62 95 ALA A CA 1
ATOM 727 C C . ALA A 1 95 ? 3.820 7.725 -9.759 1.00 89.62 95 ALA A C 1
ATOM 729 O O . ALA A 1 95 ? 3.803 8.272 -10.859 1.00 89.62 95 ALA A O 1
ATOM 730 N N . THR A 1 96 ? 3.389 6.469 -9.596 1.00 89.81 96 THR A N 1
ATOM 731 C CA . THR A 1 96 ? 2.955 5.609 -10.708 1.00 89.81 96 THR A CA 1
ATOM 732 C C . THR A 1 96 ? 1.448 5.394 -10.676 1.00 89.81 96 THR A C 1
ATOM 734 O O . THR A 1 96 ? 0.915 4.803 -9.743 1.00 89.81 96 THR A O 1
ATOM 737 N N . GLU A 1 97 ? 0.761 5.838 -11.729 1.00 88.44 97 GLU A N 1
ATOM 738 C CA . GLU A 1 97 ? -0.698 5.711 -11.864 1.00 88.44 97 GLU A CA 1
ATOM 739 C C . GLU A 1 97 ? -1.167 4.342 -12.379 1.00 88.44 97 GLU A C 1
ATOM 741 O O . GLU A 1 97 ? -2.319 3.960 -12.169 1.00 88.44 97 GLU A O 1
ATOM 746 N N . ASN A 1 98 ? -0.289 3.591 -13.051 1.00 91.25 98 ASN A N 1
ATOM 747 C CA . ASN A 1 98 ? -0.638 2.298 -13.621 1.00 91.25 98 ASN A CA 1
ATOM 748 C C . ASN A 1 98 ? -0.862 1.258 -12.512 1.00 91.25 98 ASN A C 1
ATOM 750 O O . ASN A 1 98 ? 0.076 0.852 -11.830 1.00 91.25 98 ASN A O 1
ATOM 754 N N . ALA A 1 99 ? -2.096 0.771 -12.383 1.00 92.31 99 ALA A N 1
ATOM 755 C CA . ALA A 1 99 ? -2.473 -0.225 -11.382 1.00 92.31 99 ALA A CA 1
ATOM 756 C C . ALA A 1 99 ? -1.869 -1.626 -11.615 1.00 92.31 99 ALA A C 1
ATOM 758 O O . ALA A 1 99 ? -1.911 -2.453 -10.705 1.00 92.31 99 ALA A O 1
ATOM 759 N N . VAL A 1 100 ? -1.336 -1.912 -12.808 1.00 92.56 100 VAL A N 1
ATOM 760 C CA . VAL A 1 100 ? -0.597 -3.151 -13.101 1.00 92.56 100 VAL A CA 1
ATOM 761 C C . VAL A 1 100 ? 0.813 -3.069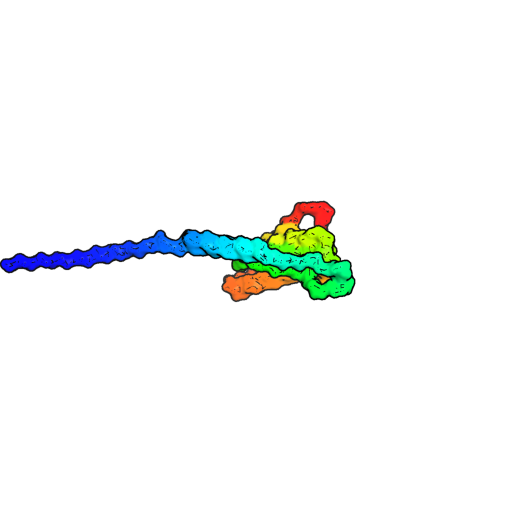 -12.520 1.00 92.56 100 VAL A C 1
ATOM 763 O O . VAL A 1 100 ? 1.227 -3.977 -11.803 1.00 92.56 100 VAL A O 1
ATOM 766 N N . ASP A 1 101 ? 1.509 -1.961 -12.775 1.00 92.25 101 ASP A N 1
ATOM 767 C CA . ASP A 1 101 ? 2.895 -1.758 -12.338 1.00 92.25 101 ASP A CA 1
ATOM 768 C C . ASP A 1 101 ? 2.969 -1.392 -10.849 1.00 92.25 101 ASP A C 1
ATOM 770 O O . ASP A 1 101 ? 3.876 -1.815 -10.135 1.00 92.25 101 ASP A O 1
ATOM 774 N N . PHE A 1 102 ? 1.989 -0.628 -10.361 1.00 95.06 102 PHE A N 1
ATOM 775 C CA . PHE A 1 102 ? 1.897 -0.159 -8.983 1.00 95.06 102 PHE A CA 1
ATOM 776 C C . PHE A 1 102 ? 0.485 -0.401 -8.413 1.00 95.06 102 PHE A C 1
ATOM 778 O O . PHE A 1 102 ? -0.366 0.493 -8.398 1.00 95.06 102 PHE A O 1
ATOM 785 N N . PRO A 1 103 ? 0.194 -1.622 -7.919 1.00 96.31 103 PRO A N 1
ATOM 786 C CA . PRO A 1 103 ? -1.153 -2.046 -7.525 1.00 96.31 103 PRO A CA 1
ATOM 787 C C . PRO A 1 103 ? -1.582 -1.518 -6.140 1.00 96.31 103 PRO A C 1
ATOM 789 O O . PRO A 1 103 ? -2.021 -2.282 -5.275 1.00 96.31 103 PRO A O 1
ATOM 792 N N . LEU A 1 104 ? -1.482 -0.205 -5.905 1.00 96.06 104 LEU A N 1
ATOM 793 C CA . LEU A 1 104 ? -1.669 0.405 -4.583 1.00 96.06 104 LEU A CA 1
ATOM 794 C C . LEU A 1 104 ? -3.056 0.134 -3.988 1.00 96.06 104 LEU A C 1
ATOM 796 O O . LEU A 1 104 ? -3.158 -0.293 -2.839 1.00 96.06 104 LEU A O 1
ATOM 800 N N . TYR A 1 105 ? -4.125 0.302 -4.770 1.00 95.56 105 TYR A N 1
ATOM 801 C CA . TYR A 1 105 ? -5.489 0.045 -4.298 1.00 95.56 105 TYR A CA 1
ATOM 802 C C . TYR A 1 105 ? -5.680 -1.405 -3.830 1.00 95.56 105 TYR A C 1
ATOM 804 O O . TYR A 1 105 ? -6.234 -1.652 -2.758 1.00 95.56 105 TYR A O 1
ATOM 812 N N . LYS A 1 106 ? -5.171 -2.376 -4.601 1.00 96.44 106 LYS A N 1
ATOM 813 C CA . LYS A 1 106 ? -5.239 -3.803 -4.253 1.00 96.44 106 LYS A CA 1
ATOM 814 C C . LYS A 1 106 ? -4.487 -4.083 -2.952 1.00 96.44 106 LYS A C 1
ATOM 816 O O . LYS A 1 106 ? -5.006 -4.804 -2.098 1.00 96.44 106 LYS A O 1
ATOM 821 N N . THR A 1 107 ? -3.309 -3.485 -2.782 1.00 97.44 107 THR A N 1
ATOM 822 C CA . THR A 1 107 ? -2.523 -3.585 -1.548 1.00 97.44 107 THR A CA 1
ATOM 823 C C . THR A 1 107 ? -3.301 -3.028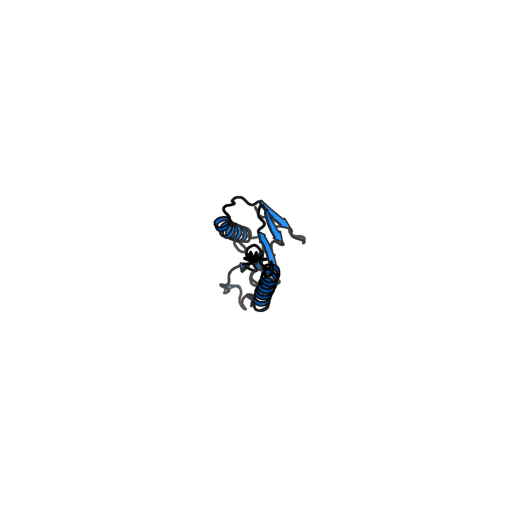 -0.359 1.00 97.44 107 THR A C 1
ATOM 825 O O . THR A 1 107 ? -3.514 -3.753 0.610 1.00 97.44 107 THR A O 1
ATOM 828 N N . VAL A 1 108 ? -3.832 -1.803 -0.453 1.00 96.75 108 VAL A N 1
ATOM 829 C CA . VAL A 1 108 ? -4.644 -1.183 0.612 1.00 96.75 108 VAL A CA 1
ATOM 830 C C . VAL A 1 108 ? -5.858 -2.050 0.958 1.00 96.75 108 VAL A C 1
ATOM 832 O O . VAL A 1 108 ? -6.103 -2.328 2.129 1.00 96.75 108 VAL A O 1
ATOM 835 N N . ARG A 1 109 ? -6.591 -2.561 -0.039 1.00 95.50 109 ARG A N 1
ATOM 836 C CA . ARG A 1 109 ? -7.733 -3.467 0.180 1.00 95.50 109 ARG A CA 1
ATOM 837 C C . ARG A 1 109 ? -7.335 -4.756 0.899 1.00 95.50 109 ARG A C 1
ATOM 839 O O . ARG A 1 109 ? -8.113 -5.241 1.721 1.00 95.50 109 ARG A O 1
ATOM 846 N N . SER A 1 110 ? -6.152 -5.301 0.618 1.00 95.06 110 SER A N 1
ATOM 847 C CA . SER A 1 110 ? -5.638 -6.480 1.323 1.00 95.06 110 SER A CA 1
ATOM 848 C C . SER A 1 110 ? -5.355 -6.180 2.794 1.00 95.06 110 SER A C 1
ATOM 850 O O . SER A 1 110 ? -5.758 -6.966 3.646 1.00 95.06 110 SER A O 1
ATOM 852 N N . LEU A 1 111 ? -4.748 -5.027 3.096 1.00 95.31 111 LEU A N 1
ATOM 853 C CA . LEU A 1 111 ? -4.485 -4.594 4.476 1.00 95.31 111 LEU A CA 1
ATOM 854 C C . LEU A 1 111 ? -5.784 -4.368 5.257 1.00 95.31 111 LEU A C 1
ATOM 856 O O . LEU A 1 111 ? -5.904 -4.778 6.410 1.00 95.31 111 LEU A O 1
ATOM 860 N N . ILE A 1 112 ? -6.789 -3.765 4.613 1.00 93.88 112 ILE A N 1
ATOM 861 C CA . ILE A 1 112 ? -8.121 -3.593 5.208 1.00 93.88 112 ILE A CA 1
ATOM 862 C C . ILE A 1 112 ? -8.722 -4.950 5.554 1.00 93.88 112 ILE A C 1
ATOM 864 O O . ILE A 1 112 ? -9.226 -5.115 6.659 1.00 93.88 112 ILE A O 1
ATOM 868 N N . ARG A 1 113 ? -8.665 -5.919 4.634 1.00 91.62 113 ARG A N 1
ATOM 869 C CA . ARG A 1 113 ? -9.229 -7.254 4.851 1.00 91.62 113 ARG A CA 1
ATOM 870 C C . ARG A 1 113 ? -8.524 -7.993 5.988 1.00 91.62 113 ARG A C 1
ATOM 872 O O . ARG A 1 113 ? -9.211 -8.481 6.877 1.00 91.62 113 ARG A O 1
ATOM 879 N N . GLU A 1 114 ? -7.193 -8.001 6.000 1.00 89.44 114 GLU A N 1
ATOM 880 C CA . GLU A 1 114 ? -6.394 -8.603 7.079 1.00 89.44 114 GLU A CA 1
ATOM 881 C C . GLU A 1 114 ? -6.777 -8.023 8.451 1.00 89.44 114 GLU A C 1
ATOM 883 O O . GLU A 1 114 ? -6.899 -8.746 9.439 1.00 89.44 114 GLU A O 1
ATOM 888 N N . ARG A 1 115 ? -7.040 -6.712 8.514 1.00 85.00 115 ARG A N 1
ATOM 889 C CA . ARG A 1 115 ? -7.492 -6.050 9.741 1.00 85.00 115 ARG A CA 1
ATOM 890 C C . ARG A 1 115 ? -8.949 -6.360 10.084 1.00 85.00 115 ARG A C 1
ATOM 892 O O . ARG A 1 115 ? -9.268 -6.590 11.245 1.00 85.00 115 ARG A O 1
ATOM 899 N N . SER A 1 116 ? -9.836 -6.347 9.095 1.00 82.62 116 SER A N 1
ATOM 900 C CA . SER A 1 116 ? -11.269 -6.604 9.258 1.00 82.62 116 SER A CA 1
ATOM 901 C C . SER A 1 116 ? -11.562 -8.025 9.728 1.00 82.62 116 SER A C 1
ATOM 903 O O . SER A 1 116 ? -12.458 -8.204 10.545 1.00 82.62 116 SER A O 1
ATOM 905 N N . GLU A 1 117 ? -10.786 -9.016 9.283 1.00 77.56 117 GLU A N 1
ATOM 906 C CA . GLU A 1 117 ? -10.862 -10.398 9.780 1.00 77.56 117 GLU A CA 1
ATOM 907 C C . GLU A 1 117 ? -10.585 -10.479 11.296 1.00 77.56 117 GLU A C 1
ATOM 909 O O . GLU A 1 117 ? -11.128 -11.343 11.976 1.00 77.56 117 GLU A O 1
ATOM 914 N N . GLN A 1 118 ? -9.812 -9.539 11.851 1.00 71.31 118 GLN A N 1
ATOM 915 C CA . GLN A 1 118 ? -9.518 -9.467 13.288 1.00 71.31 118 GLN A CA 1
ATOM 916 C C . GLN A 1 118 ? -10.567 -8.687 14.096 1.00 71.31 118 GLN A C 1
ATOM 918 O O . GLN A 1 118 ? -10.667 -8.888 15.304 1.00 71.31 118 GLN A O 1
ATOM 923 N N . ASP A 1 119 ? -11.306 -7.773 13.458 1.00 71.75 119 ASP A N 1
ATOM 924 C CA . ASP A 1 119 ? -12.207 -6.827 14.136 1.00 71.75 119 ASP A CA 1
ATOM 925 C C . ASP A 1 119 ? -13.702 -7.068 13.830 1.00 71.75 119 ASP A C 1
ATOM 927 O O . ASP A 1 119 ? -14.560 -6.402 14.405 1.00 71.75 119 ASP A O 1
ATOM 931 N N . GLY A 1 120 ? -14.040 -7.963 12.894 1.00 68.69 120 GLY A N 1
ATOM 932 C CA . GLY A 1 120 ? -15.420 -8.299 12.509 1.00 68.69 120 GLY A CA 1
ATOM 933 C C . GLY A 1 120 ? -16.182 -7.210 11.735 1.00 68.69 120 GLY A C 1
ATOM 934 O O . GLY A 1 120 ? -17.355 -7.396 11.419 1.00 68.69 120 GLY A O 1
ATOM 935 N N . LYS A 1 121 ? -15.547 -6.074 11.407 1.00 70.31 121 LYS A N 1
ATOM 936 C CA . LYS A 1 121 ? -16.156 -4.953 10.661 1.00 70.31 121 LYS A CA 1
ATOM 937 C C . LYS A 1 121 ? -15.781 -5.006 9.177 1.00 70.31 121 LYS A C 1
ATOM 939 O O . LYS A 1 121 ? -14.597 -4.960 8.844 1.00 70.31 121 LYS A O 1
ATOM 944 N N . THR A 1 122 ? -16.762 -5.015 8.274 1.00 73.31 122 THR A N 1
ATOM 945 C CA . THR A 1 122 ? -16.554 -4.973 6.811 1.00 73.31 122 THR A CA 1
ATOM 946 C C . THR A 1 122 ? -16.989 -3.638 6.208 1.00 73.31 122 THR A C 1
ATOM 948 O O . THR A 1 122 ? -17.898 -3.003 6.728 1.00 73.31 122 THR A O 1
ATOM 951 N N . GLY A 1 123 ? -16.402 -3.245 5.070 1.00 76.31 123 GLY A N 1
ATOM 952 C CA . GLY A 1 123 ? -16.911 -2.120 4.270 1.00 76.31 123 GLY A CA 1
ATOM 953 C C . GLY A 1 123 ? -16.427 -0.730 4.694 1.00 76.31 123 GLY A C 1
ATOM 954 O O . GLY A 1 123 ? -17.192 0.223 4.613 1.00 76.31 123 GLY A O 1
ATOM 955 N N . LYS A 1 124 ? -15.166 -0.602 5.131 1.00 84.50 124 LYS A N 1
ATOM 956 C CA . LYS A 1 124 ? -14.580 0.704 5.475 1.00 84.50 124 LYS A CA 1
ATOM 957 C C . LYS A 1 124 ? -14.432 1.595 4.238 1.00 84.50 124 LYS A C 1
ATOM 959 O O . LYS A 1 124 ? -13.915 1.150 3.211 1.00 84.50 124 LYS A O 1
ATOM 964 N N . GLU A 1 125 ? -14.846 2.853 4.358 1.00 91.06 125 GLU A N 1
ATOM 965 C CA . GLU A 1 125 ? -14.647 3.879 3.328 1.00 91.06 125 GLU A CA 1
ATOM 966 C C . GLU A 1 125 ? -13.161 4.268 3.249 1.00 91.06 125 GLU A C 1
ATOM 968 O O . GLU A 1 125 ? -12.495 4.372 4.280 1.00 91.06 125 GLU A O 1
ATOM 973 N N . ILE A 1 126 ? -12.635 4.498 2.042 1.00 94.69 126 ILE A N 1
ATOM 974 C CA . ILE A 1 126 ? -11.248 4.935 1.835 1.00 94.69 126 ILE A CA 1
ATOM 975 C C . ILE A 1 126 ? -11.236 6.427 1.496 1.00 94.69 126 ILE A C 1
ATOM 977 O O . ILE A 1 126 ? -11.750 6.835 0.456 1.00 94.69 126 ILE A O 1
ATOM 981 N N . LEU A 1 127 ? -10.610 7.226 2.357 1.00 95.12 127 LEU A N 1
ATOM 982 C CA . LEU A 1 127 ? -10.302 8.632 2.132 1.00 95.12 127 LEU A CA 1
ATOM 983 C C . LEU A 1 127 ? -8.855 8.754 1.654 1.00 95.12 127 LEU A C 1
ATOM 985 O O . LEU A 1 127 ? -7.937 8.311 2.338 1.00 95.12 127 LEU A O 1
ATOM 989 N N . VAL A 1 128 ? -8.652 9.379 0.498 1.00 94.44 128 VAL A N 1
ATOM 990 C CA . VAL A 1 128 ? -7.318 9.614 -0.066 1.00 94.44 128 VAL A CA 1
ATOM 991 C C . VAL A 1 128 ? -7.002 11.102 0.008 1.00 94.44 128 VAL A C 1
ATOM 993 O O . VAL A 1 128 ? -7.784 11.924 -0.471 1.00 94.44 128 VAL A O 1
ATOM 996 N N . ILE A 1 129 ? -5.852 11.443 0.585 1.00 92.81 129 ILE A N 1
ATOM 997 C CA . ILE A 1 129 ? -5.309 12.803 0.602 1.00 92.81 129 ILE A CA 1
ATOM 998 C C . ILE A 1 129 ? -3.937 12.755 -0.056 1.00 92.81 129 ILE A C 1
ATOM 1000 O O . ILE A 1 129 ? -3.043 12.068 0.418 1.00 92.81 129 ILE A O 1
ATOM 1004 N N . HIS A 1 130 ? -3.756 13.503 -1.134 1.00 83.31 130 HIS A N 1
ATOM 1005 C CA . HIS A 1 130 ? -2.475 13.644 -1.819 1.00 83.31 130 HIS A CA 1
ATOM 1006 C C . HIS A 1 130 ? -2.268 15.121 -2.158 1.00 83.31 130 HIS A C 1
ATOM 1008 O O . HIS A 1 130 ? -3.217 15.802 -2.554 1.00 83.31 130 HIS A O 1
ATOM 1014 N N . TRP A 1 131 ? -1.041 15.616 -2.000 1.00 61.47 131 TRP A N 1
ATOM 1015 C CA . TRP A 1 131 ? -0.673 16.996 -2.312 1.00 61.47 131 TRP A CA 1
ATOM 1016 C C . TRP A 1 131 ? 0.459 17.004 -3.346 1.00 61.47 131 TRP A C 1
ATOM 1018 O O . TRP A 1 131 ? 1.617 17.136 -2.975 1.00 61.47 131 TRP A O 1
ATOM 1028 N N . CYS A 1 132 ? 0.122 16.912 -4.638 1.00 54.19 132 CYS A N 1
ATOM 1029 C CA . CYS A 1 132 ? 0.829 17.535 -5.769 1.00 54.19 132 CYS A CA 1
ATOM 1030 C C . CYS A 1 132 ? 0.045 17.338 -7.092 1.00 54.19 132 CYS A C 1
ATOM 1032 O O . CYS A 1 132 ? -0.913 16.574 -7.170 1.00 54.19 132 CYS A O 1
ATOM 1034 N N . HIS A 1 133 ? 0.433 18.074 -8.135 1.00 47.53 133 HIS A N 1
ATOM 1035 C CA . HIS A 1 133 ? -0.201 18.249 -9.451 1.00 47.53 133 HIS A CA 1
ATOM 1036 C C . HIS A 1 133 ? -0.163 16.987 -10.359 1.00 47.53 133 HIS A C 1
ATOM 1038 O O . HIS A 1 133 ? 0.312 17.041 -11.491 1.00 47.53 133 HIS A O 1
ATOM 1044 N N . PHE A 1 134 ? -0.699 15.842 -9.932 1.00 42.25 134 PHE A N 1
ATOM 1045 C CA . PHE A 1 134 ? -1.083 14.755 -10.849 1.00 42.25 134 PHE A CA 1
ATOM 1046 C C . PHE A 1 134 ? -2.226 13.938 -10.237 1.00 42.25 134 PHE A C 1
ATOM 1048 O O . PHE A 1 134 ? -2.140 13.419 -9.128 1.00 42.25 134 PHE A O 1
ATOM 1055 N N . ARG A 1 135 ? -3.371 13.898 -10.921 1.00 45.38 135 ARG A N 1
ATOM 1056 C CA . ARG A 1 135 ? -4.632 13.399 -10.360 1.00 45.38 135 ARG A CA 1
ATOM 1057 C C . ARG A 1 135 ? -4.752 11.886 -10.556 1.00 45.38 135 ARG A C 1
ATOM 1059 O O . ARG A 1 135 ? -5.422 11.456 -11.489 1.00 45.38 135 ARG A O 1
ATOM 1066 N N . ILE A 1 136 ? -4.199 11.083 -9.648 1.00 51.00 136 ILE A N 1
ATOM 1067 C CA . ILE A 1 136 ? -4.487 9.640 -9.600 1.00 51.00 136 ILE A CA 1
ATOM 1068 C C . ILE A 1 136 ? -5.854 9.442 -8.927 1.00 51.00 136 ILE A C 1
ATOM 1070 O O . ILE A 1 136 ? -6.015 9.648 -7.725 1.00 51.00 136 ILE A O 1
ATOM 1074 N N . ARG A 1 137 ? -6.883 9.066 -9.701 1.00 48.44 137 ARG A N 1
ATOM 1075 C CA . ARG A 1 137 ? -8.141 8.556 -9.131 1.00 48.44 137 ARG A CA 1
ATOM 1076 C C . ARG A 1 137 ? -8.000 7.053 -8.931 1.00 48.44 137 ARG A C 1
ATOM 1078 O O . ARG A 1 137 ? -8.006 6.313 -9.907 1.00 48.44 137 ARG A O 1
ATOM 1085 N N . MET A 1 138 ? -7.961 6.607 -7.680 1.00 43.75 138 MET A N 1
ATOM 1086 C CA . MET A 1 138 ? -8.243 5.207 -7.370 1.00 43.75 138 MET A CA 1
ATOM 1087 C C . MET A 1 138 ? -9.718 4.937 -7.676 1.00 43.75 138 MET A C 1
ATOM 1089 O O . MET A 1 138 ? -10.598 5.396 -6.947 1.00 43.75 138 MET A O 1
ATOM 1093 N N . LYS A 1 139 ? -9.982 4.275 -8.800 1.00 43.47 139 LYS A N 1
ATOM 1094 C CA . LYS A 1 139 ? -11.256 3.614 -9.085 1.00 43.47 139 LYS A CA 1
ATOM 1095 C C . LYS A 1 139 ? -11.083 2.118 -8.883 1.00 43.47 139 LYS A C 1
ATOM 1097 O O . LYS A 1 139 ? -10.006 1.613 -9.265 1.00 43.47 139 LYS A O 1
#

pLDDT: mean 82.32, std 17.92, range [41.81, 97.94]

Sequence (139 aa):
MAGLLLISTSCICAAAVDAEISATDRSRAFASNLYQKKWIHGSADCKLNADPAIEVFRYDRSSYILRQNKCLGFEAPFIFVLLGEEKVLVLDTGATENAVDFPLYKTVRSLIRERSEQDGKTGKEILVIHWCHFRIRMK

Radius of gyration: 24.25 Å; chains: 1; bounding box: 38×29×97 Å